Protein AF-A0A3E0CZS7-F1 (afdb_monomer)

Solvent-accessible surface area (backbone atoms only — not comparable to full-atom values): 9426 Å² total; per-residue (Å²): 129,86,82,85,69,75,48,69,69,49,51,52,50,30,54,46,49,74,70,71,50,52,70,70,55,52,51,51,50,52,53,52,48,43,69,56,33,52,53,62,59,53,54,42,51,52,42,38,78,72,70,44,54,67,68,58,41,51,53,53,49,50,53,52,48,34,58,45,43,35,40,40,70,72,65,63,44,82,58,61,62,59,46,71,68,54,35,50,51,42,27,51,64,47,49,58,49,52,53,55,52,72,72,56,84,74,100,60,88,76,66,68,83,76,55,76,76,48,92,39,68,60,59,46,52,52,51,52,52,54,50,33,72,72,45,55,50,77,92,61,52,55,66,67,56,54,37,53,54,50,13,49,53,42,35,58,74,52,33,43,75,68,134

Secondary structure (DSSP, 8-state):
----PPPHHHHHHHHHHHHHS-HHHHHHHHHHHHHH-HHHHHHHHHHHHTT--HHHHHHHHHHHHHHHHIIIIIS--------HHHHHHHHHHHHHHHHHHHHS--SS---GGG-TTSS-HHHHHHHHHHHHHHHSSGGGS-HHHHHHHHHHHHHHHTTS---

Organism: NCBI:txid238540

Mean predicted aligned error: 7.09 Å

Radius of gyration: 15.55 Å; Cα contacts (8 Å, |Δi|>4): 132; chains: 1; bounding box: 43×33×37 Å

Sequence (163 aa):
MNNYKITKDQLETGQQFFRESSINVLTTVSTRINKEQPNFTAVLLALEMHGLDRNSVENLLESIFIIYYIQTDLNKKSIPTISTGQVVKNINGFGQFIEYYNQEKSDDSSDLSQIKFLRDQIVLNFAVETLHKLFGYVKNIPKEVTFGYLGLLKGIEMGADKS

Structure (mmCIF, N/CA/C/O backbone):
data_AF-A0A3E0CZS7-F1
#
_entry.id   AF-A0A3E0CZS7-F1
#
loop_
_atom_site.group_PDB
_atom_site.id
_atom_site.type_symbol
_atom_site.label_atom_id
_atom_site.label_alt_id
_atom_site.label_comp_id
_atom_site.label_asym_id
_atom_site.label_entity_id
_atom_site.label_seq_id
_atom_site.pdbx_PDB_ins_code
_atom_site.Cartn_x
_atom_site.Cartn_y
_atom_site.Cartn_z
_atom_site.occupancy
_atom_site.B_iso_or_equiv
_atom_site.auth_seq_id
_atom_site.auth_comp_id
_atom_site.auth_asym_id
_atom_site.auth_atom_id
_atom_site.pdbx_PDB_model_num
ATOM 1 N N . MET A 1 1 ? 3.313 -13.603 20.296 1.00 39.31 1 MET A N 1
ATOM 2 C CA . MET A 1 1 ? 3.165 -12.589 19.228 1.00 39.31 1 MET A CA 1
ATOM 3 C C . MET A 1 1 ? 1.774 -12.769 18.650 1.00 39.31 1 MET A C 1
ATOM 5 O O . MET A 1 1 ? 1.533 -13.811 18.058 1.00 39.31 1 MET A O 1
ATOM 9 N N . ASN A 1 2 ? 0.845 -11.844 18.910 1.00 45.12 2 ASN A N 1
ATOM 10 C CA . ASN A 1 2 ? -0.494 -11.926 18.319 1.00 45.12 2 ASN A CA 1
ATOM 11 C C . ASN A 1 2 ? -0.360 -11.825 16.795 1.00 45.12 2 ASN A C 1
ATOM 13 O O . ASN A 1 2 ? 0.362 -10.971 16.284 1.00 45.12 2 ASN A O 1
ATOM 17 N N . ASN A 1 3 ? -0.963 -12.775 16.089 1.00 54.47 3 ASN A N 1
ATOM 18 C CA . ASN A 1 3 ? -0.770 -12.979 14.660 1.00 54.47 3 ASN A CA 1
ATOM 19 C C . ASN A 1 3 ? -1.644 -11.964 13.898 1.00 54.47 3 ASN A C 1
ATOM 21 O O . ASN A 1 3 ? -2.805 -12.234 13.625 1.00 54.47 3 ASN A O 1
ATOM 25 N N . TYR A 1 4 ? -1.101 -10.780 13.596 1.00 67.81 4 TYR A N 1
ATOM 26 C CA . TYR A 1 4 ? -1.776 -9.689 12.863 1.00 67.81 4 TYR A CA 1
ATOM 27 C C . TYR A 1 4 ? -1.850 -9.933 11.343 1.00 67.81 4 TYR A C 1
ATOM 29 O O . TYR A 1 4 ? -1.581 -9.030 10.545 1.00 67.81 4 TYR A O 1
ATOM 37 N N . LYS A 1 5 ? -2.131 -11.175 10.941 1.00 83.19 5 LYS A N 1
ATOM 38 C CA . LYS A 1 5 ? -2.274 -11.542 9.530 1.00 83.19 5 LYS A CA 1
ATOM 39 C C . LYS A 1 5 ? -3.562 -10.947 8.966 1.00 83.19 5 LYS A C 1
ATOM 41 O O . LYS A 1 5 ? -4.593 -10.971 9.634 1.00 83.19 5 LYS A O 1
ATOM 46 N N . ILE A 1 6 ? -3.478 -10.425 7.753 1.00 89.06 6 ILE A N 1
ATOM 47 C CA . ILE A 1 6 ? -4.607 -10.021 6.929 1.00 89.06 6 ILE A CA 1
ATOM 48 C C . ILE A 1 6 ? -5.263 -11.286 6.385 1.00 89.06 6 ILE A C 1
ATOM 50 O O . ILE A 1 6 ? -4.602 -12.153 5.821 1.00 89.06 6 ILE A O 1
ATOM 54 N N . THR A 1 7 ? -6.573 -11.407 6.567 1.00 91.25 7 THR A N 1
ATOM 55 C CA . THR A 1 7 ? -7.353 -12.484 5.949 1.00 91.25 7 THR A CA 1
ATOM 56 C C . THR A 1 7 ? -7.847 -12.077 4.563 1.00 91.25 7 THR A C 1
ATOM 58 O O . THR A 1 7 ? -7.871 -10.896 4.211 1.00 91.25 7 THR A O 1
ATOM 61 N N . LYS A 1 8 ? -8.279 -13.060 3.765 1.00 91.75 8 LYS A N 1
ATOM 62 C CA . LYS A 1 8 ? -8.867 -12.800 2.446 1.00 91.75 8 LYS A CA 1
ATOM 63 C C . LYS A 1 8 ? -10.128 -11.937 2.563 1.00 91.75 8 LYS A C 1
ATOM 65 O O . LYS A 1 8 ? -10.233 -10.939 1.865 1.00 91.75 8 LYS A O 1
ATOM 70 N N . ASP A 1 9 ? -11.003 -12.249 3.515 1.00 94.56 9 ASP A N 1
ATOM 71 C CA . ASP A 1 9 ? -12.231 -11.486 3.771 1.00 94.56 9 ASP A CA 1
ATOM 72 C C . ASP A 1 9 ? -11.935 -10.026 4.143 1.00 94.56 9 ASP A C 1
ATOM 74 O O . ASP A 1 9 ? -12.646 -9.111 3.732 1.00 94.56 9 ASP A O 1
ATOM 78 N N . GLN A 1 10 ? -10.860 -9.777 4.898 1.00 94.81 10 GLN A N 1
ATOM 79 C CA . GLN A 1 10 ? -10.426 -8.418 5.225 1.00 94.81 10 GLN A CA 1
ATOM 80 C C . GLN A 1 10 ? -9.890 -7.678 4.001 1.00 94.81 10 GLN A C 1
ATOM 82 O O . GLN A 1 10 ? -10.163 -6.487 3.850 1.00 94.81 10 GLN A O 1
ATOM 87 N N . LEU A 1 11 ? -9.153 -8.369 3.127 1.00 95.31 11 LEU A N 1
ATOM 88 C CA . LEU A 1 11 ? -8.696 -7.804 1.861 1.00 95.31 11 LEU A CA 1
ATOM 89 C C . LEU A 1 11 ? -9.879 -7.436 0.960 1.00 95.31 11 LEU A C 1
ATOM 91 O O . LEU A 1 11 ? -9.935 -6.311 0.468 1.00 95.31 11 LEU A O 1
ATOM 95 N N . GLU A 1 12 ? -10.847 -8.340 0.811 1.00 96.00 12 GLU A N 1
ATOM 96 C CA . GLU A 1 12 ? -12.079 -8.102 0.052 1.00 96.00 12 GLU A CA 1
ATOM 97 C C . GLU A 1 12 ? -12.877 -6.934 0.646 1.00 96.00 12 GLU A C 1
ATOM 99 O O . GLU A 1 12 ? -13.279 -6.028 -0.083 1.00 96.00 12 GLU A O 1
ATOM 104 N N . THR A 1 13 ? -13.014 -6.883 1.974 1.00 97.00 13 THR A N 1
ATOM 105 C CA . THR A 1 13 ? -13.673 -5.775 2.685 1.00 97.00 13 THR A CA 1
ATOM 106 C C . THR A 1 13 ? -12.966 -4.442 2.430 1.00 97.00 13 THR A C 1
ATOM 108 O O . THR A 1 13 ? -13.618 -3.437 2.150 1.00 97.00 13 THR A O 1
ATOM 111 N N . GLY A 1 14 ? -11.631 -4.414 2.497 1.00 96.00 14 GLY A N 1
ATOM 112 C CA . GLY A 1 14 ? -10.840 -3.218 2.207 1.00 96.00 14 GLY A CA 1
ATOM 113 C C . GLY A 1 14 ? -11.014 -2.756 0.759 1.00 96.00 14 GLY A C 1
ATOM 114 O O . GLY A 1 14 ? -11.308 -1.590 0.513 1.00 96.00 14 GLY A O 1
ATOM 115 N N . GLN A 1 15 ? -10.918 -3.672 -0.204 1.00 95.94 15 GLN A N 1
ATOM 116 C CA . GLN A 1 15 ? -11.150 -3.372 -1.620 1.00 95.94 15 GLN A CA 1
ATOM 117 C C . GLN A 1 15 ? -12.576 -2.873 -1.888 1.00 95.94 15 GLN A C 1
ATOM 119 O O . GLN A 1 15 ? -12.775 -1.976 -2.708 1.00 95.94 15 GLN A O 1
ATOM 124 N N . GLN A 1 16 ? -13.579 -3.449 -1.225 1.00 96.94 16 GLN A N 1
ATOM 125 C CA . GLN A 1 16 ? -14.968 -3.020 -1.352 1.00 96.94 16 GLN A CA 1
ATOM 126 C C . GLN A 1 16 ? -15.160 -1.611 -0.784 1.00 96.94 16 GLN A C 1
ATOM 128 O O . GLN A 1 16 ? -15.770 -0.768 -1.440 1.00 96.94 16 GLN A O 1
ATOM 133 N N . PHE A 1 17 ? -14.567 -1.319 0.378 1.00 96.62 17 PHE A N 1
ATOM 134 C CA . PHE A 1 17 ? -14.604 0.011 0.979 1.00 96.62 17 PHE A CA 1
ATOM 135 C C . PHE A 1 17 ? -14.097 1.089 0.012 1.00 96.62 17 PHE A C 1
ATOM 137 O O . PHE A 1 17 ? -14.789 2.087 -0.187 1.00 96.62 17 PHE A O 1
ATOM 144 N N . PHE A 1 18 ? -12.934 0.892 -0.620 1.00 94.62 18 PHE A N 1
ATOM 145 C CA . PHE A 1 18 ? -12.366 1.889 -1.539 1.00 94.62 18 PHE A CA 1
ATOM 146 C C . PHE A 1 18 ? -13.140 2.023 -2.861 1.00 94.62 18 PHE A C 1
ATOM 148 O O . PHE A 1 18 ? -13.130 3.090 -3.469 1.00 94.62 18 PHE A O 1
ATOM 155 N N . ARG A 1 19 ? -13.871 0.981 -3.269 1.00 94.69 19 ARG A N 1
ATOM 156 C CA . ARG A 1 19 ? -14.675 0.961 -4.500 1.00 94.69 19 ARG A CA 1
ATOM 157 C C . ARG A 1 19 ? -16.061 1.578 -4.342 1.00 94.69 19 ARG A C 1
ATOM 159 O O . ARG A 1 19 ? -16.558 2.213 -5.266 1.00 94.69 19 ARG A O 1
ATOM 166 N N . GLU A 1 20 ? -16.708 1.336 -3.207 1.00 96.25 20 GLU A N 1
ATOM 167 C CA . GLU A 1 20 ? -18.128 1.651 -3.002 1.00 96.25 20 GLU A CA 1
ATOM 168 C C . GLU A 1 20 ? -18.351 2.900 -2.144 1.00 96.25 20 GLU A C 1
ATOM 170 O O . GLU A 1 20 ? -19.451 3.457 -2.124 1.00 96.25 20 GLU A O 1
ATOM 175 N N . SER A 1 21 ? -17.322 3.369 -1.434 1.00 96.00 21 SER A N 1
ATOM 176 C CA . SER A 1 21 ? -17.434 4.576 -0.620 1.00 96.00 21 SER A CA 1
ATOM 177 C C . SER A 1 21 ? -17.613 5.828 -1.471 1.00 96.00 21 SER A C 1
ATOM 179 O O . SER A 1 21 ? -17.049 5.982 -2.551 1.00 96.00 21 SER A O 1
ATOM 181 N N . SER A 1 22 ? -18.360 6.790 -0.928 1.00 96.31 22 SER A N 1
ATOM 182 C CA . SER A 1 22 ? -18.499 8.098 -1.567 1.00 96.31 22 SER A CA 1
ATOM 183 C C . SER A 1 22 ? -17.165 8.846 -1.621 1.00 96.31 22 SER A C 1
ATOM 185 O O . SER A 1 22 ? -16.312 8.699 -0.742 1.00 96.31 22 SER A O 1
ATOM 187 N N . ILE A 1 23 ? -17.034 9.745 -2.599 1.00 92.81 23 ILE A N 1
ATOM 188 C CA . ILE A 1 23 ? -15.855 10.611 -2.763 1.00 92.81 23 ILE A CA 1
ATOM 189 C C . ILE A 1 23 ? -15.526 11.363 -1.465 1.00 92.81 23 ILE A C 1
ATOM 191 O O . ILE A 1 23 ? -14.358 11.479 -1.107 1.00 92.81 23 ILE A O 1
ATOM 195 N N . ASN A 1 24 ? -16.531 11.818 -0.71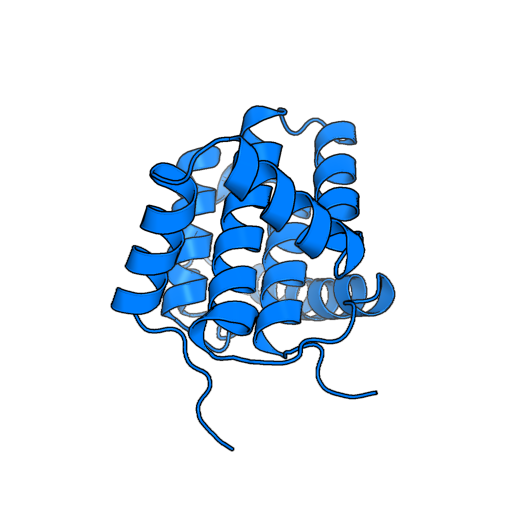0 1.00 95.75 24 ASN A N 1
ATOM 196 C CA . ASN A 1 24 ? -16.313 12.538 0.551 1.00 95.75 24 ASN A CA 1
ATOM 197 C C . ASN A 1 24 ? -15.653 11.652 1.619 1.00 95.75 24 ASN A C 1
ATOM 199 O O . ASN A 1 24 ? -14.748 12.095 2.331 1.00 95.75 24 ASN A O 1
ATOM 203 N N . VAL A 1 25 ? -16.077 10.388 1.712 1.00 94.38 25 VAL A N 1
ATOM 204 C CA . VAL A 1 25 ? -15.485 9.400 2.625 1.00 94.38 25 VAL A CA 1
ATOM 205 C C . VAL A 1 25 ? -14.056 9.077 2.195 1.00 94.38 25 VAL A C 1
ATOM 207 O O . VAL A 1 25 ? -13.144 9.171 3.016 1.00 94.38 25 VAL A O 1
ATOM 210 N N . LEU A 1 26 ? -13.841 8.789 0.909 1.00 92.75 26 LEU A N 1
ATOM 211 C CA . LEU A 1 26 ? -12.512 8.495 0.364 1.00 92.75 26 LEU A CA 1
ATOM 212 C C . LEU A 1 26 ? -11.545 9.668 0.550 1.00 92.75 26 LEU A C 1
ATOM 214 O O . LEU A 1 26 ? -10.403 9.463 0.955 1.00 92.75 26 LEU A O 1
ATOM 218 N N . THR A 1 27 ? -12.013 10.900 0.340 1.00 92.12 27 THR A N 1
ATOM 219 C CA . THR A 1 27 ? -11.232 12.125 0.576 1.00 92.12 27 THR A CA 1
ATOM 220 C C . THR A 1 27 ? -10.826 12.241 2.039 1.00 92.12 27 THR A C 1
ATOM 222 O O . THR A 1 27 ? -9.662 12.507 2.343 1.00 92.12 27 THR A O 1
ATOM 225 N N . THR A 1 28 ? -11.764 12.000 2.957 1.00 94.94 28 THR A N 1
ATOM 226 C CA . THR A 1 28 ? -11.512 12.079 4.401 1.00 94.94 28 THR A CA 1
ATOM 227 C C . THR A 1 28 ? -10.479 11.039 4.832 1.00 94.94 28 THR A C 1
ATOM 229 O O . THR A 1 28 ? -9.502 11.375 5.506 1.00 94.94 28 THR A O 1
ATOM 232 N N . VAL A 1 29 ? -10.650 9.787 4.399 1.00 93.56 29 VAL A N 1
ATOM 233 C CA . VAL A 1 29 ? -9.729 8.692 4.728 1.00 93.56 29 VAL A CA 1
ATOM 234 C C . VAL A 1 29 ? -8.352 8.932 4.120 1.00 93.56 29 VAL A C 1
ATOM 236 O O . VAL A 1 29 ? -7.362 8.864 4.843 1.00 93.56 29 VAL A O 1
ATOM 239 N N . SER A 1 30 ? -8.278 9.291 2.840 1.00 90.25 30 SER A N 1
ATOM 240 C CA . SER A 1 30 ? -7.011 9.573 2.154 1.00 90.25 30 SER A CA 1
ATOM 241 C C . SER A 1 30 ? -6.262 10.737 2.800 1.00 90.25 30 SER A C 1
ATOM 243 O O . SER A 1 30 ? -5.054 10.661 2.998 1.00 90.25 30 SER A O 1
ATOM 245 N N . THR A 1 31 ? -6.974 11.794 3.205 1.00 93.19 31 THR A N 1
ATOM 246 C CA . THR A 1 31 ? -6.378 12.939 3.914 1.00 93.19 31 THR A CA 1
ATOM 247 C C . THR A 1 31 ? -5.802 12.520 5.264 1.00 93.19 31 THR A C 1
ATOM 249 O O . THR A 1 31 ? -4.682 12.907 5.603 1.00 93.19 31 THR A O 1
ATOM 252 N N . ARG A 1 32 ? -6.534 11.699 6.029 1.00 95.75 32 ARG A N 1
ATOM 253 C CA . ARG A 1 32 ? -6.042 11.144 7.297 1.00 95.75 32 ARG A CA 1
ATOM 254 C C . ARG A 1 32 ? -4.796 10.284 7.070 1.00 95.75 32 ARG A C 1
ATOM 256 O O . ARG A 1 32 ? -3.780 10.534 7.710 1.00 95.75 32 ARG A O 1
ATOM 263 N N . ILE A 1 33 ? -4.855 9.325 6.144 1.00 94.56 33 ILE A N 1
ATOM 264 C CA . ILE A 1 33 ? -3.734 8.420 5.846 1.00 94.56 33 ILE A CA 1
ATOM 265 C C . ILE A 1 33 ? -2.507 9.220 5.405 1.00 94.56 33 ILE A C 1
ATOM 267 O O . ILE A 1 33 ? -1.425 9.003 5.935 1.00 94.56 33 ILE A O 1
ATOM 271 N N . ASN A 1 34 ? -2.661 10.200 4.512 1.00 90.88 34 ASN A N 1
ATOM 272 C CA . ASN A 1 34 ? -1.547 11.040 4.063 1.00 90.88 34 ASN A CA 1
ATOM 273 C C . ASN A 1 34 ? -0.942 11.895 5.178 1.00 90.88 34 ASN A C 1
ATOM 275 O O . ASN A 1 34 ? 0.258 12.161 5.162 1.00 90.88 34 ASN A O 1
ATOM 279 N N . LYS A 1 35 ? -1.748 12.314 6.158 1.00 93.75 35 LYS A N 1
ATOM 280 C CA . LYS A 1 35 ? -1.245 13.014 7.342 1.00 93.75 35 LYS A CA 1
ATOM 281 C C . LYS A 1 35 ? -0.434 12.085 8.250 1.00 93.75 35 LYS A C 1
ATOM 283 O O . LYS A 1 35 ? 0.574 12.512 8.803 1.00 93.75 35 LYS A O 1
ATOM 288 N N . GLU A 1 36 ? -0.869 10.840 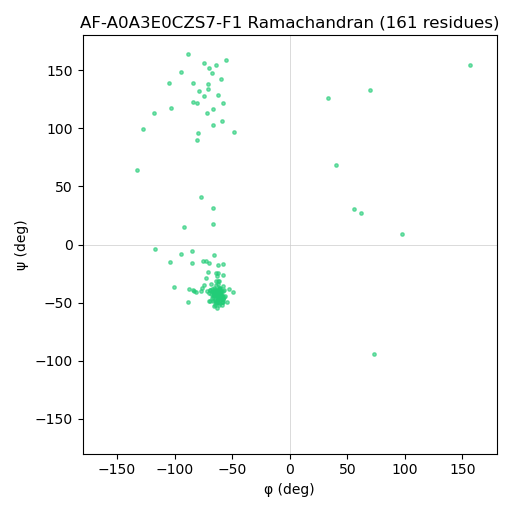8.417 1.00 93.31 36 GLU A N 1
ATOM 289 C CA . GLU A 1 36 ? -0.193 9.840 9.257 1.00 93.31 36 GLU A CA 1
ATOM 290 C C . GLU A 1 36 ? 1.060 9.254 8.584 1.00 93.31 36 GLU A C 1
ATOM 292 O O . GLU A 1 36 ? 2.068 8.998 9.245 1.00 93.31 36 GLU A O 1
ATOM 297 N N . GLN A 1 37 ? 0.996 9.059 7.267 1.00 94.56 37 GLN A N 1
ATOM 298 C CA . GLN A 1 37 ? 1.983 8.361 6.444 1.00 94.56 37 GLN A CA 1
ATOM 299 C C . GLN A 1 37 ? 2.330 9.182 5.186 1.00 94.56 37 GLN A C 1
ATOM 301 O O . GLN A 1 37 ? 2.091 8.738 4.059 1.00 94.56 37 GLN A O 1
ATOM 306 N N . PRO A 1 38 ? 2.936 10.376 5.335 1.00 92.38 38 PRO A N 1
ATOM 307 C CA . PRO A 1 38 ? 3.261 11.249 4.201 1.00 92.38 38 PRO A CA 1
ATOM 308 C C . PRO A 1 38 ? 4.175 10.580 3.163 1.00 92.38 38 PRO A C 1
ATOM 310 O O . PRO A 1 38 ? 4.117 10.899 1.975 1.00 92.38 38 PRO A O 1
ATOM 313 N N . ASN A 1 39 ? 4.984 9.604 3.590 1.00 90.50 39 ASN A N 1
ATOM 314 C CA . ASN A 1 39 ? 5.880 8.866 2.706 1.00 90.50 39 ASN A CA 1
ATOM 315 C C . ASN A 1 39 ? 5.164 7.925 1.725 1.00 90.50 39 ASN A C 1
ATOM 317 O O . ASN A 1 39 ? 5.791 7.536 0.746 1.00 90.50 39 ASN A O 1
ATOM 321 N N . PHE A 1 40 ? 3.881 7.591 1.918 1.00 93.06 40 PHE A N 1
ATOM 322 C CA . PHE A 1 40 ? 3.127 6.828 0.912 1.00 93.06 40 PHE A CA 1
ATOM 323 C C . PHE A 1 40 ? 3.011 7.617 -0.386 1.00 93.06 40 PHE A C 1
ATOM 325 O O . PHE A 1 40 ? 3.453 7.164 -1.439 1.00 93.06 40 PHE A O 1
ATOM 332 N N . THR A 1 41 ? 2.495 8.840 -0.286 1.00 89.81 41 THR A N 1
ATOM 333 C CA . THR A 1 41 ? 2.342 9.720 -1.443 1.00 89.81 41 THR A CA 1
ATOM 334 C C . THR A 1 41 ? 3.699 10.218 -1.941 1.00 89.81 41 THR A C 1
ATOM 336 O O . THR A 1 41 ? 3.937 10.204 -3.143 1.00 89.81 41 THR A O 1
ATOM 339 N N . ALA A 1 42 ? 4.629 10.595 -1.053 1.00 89.19 42 ALA A N 1
ATOM 340 C CA . ALA A 1 42 ? 5.926 11.134 -1.477 1.00 89.19 42 ALA A CA 1
ATOM 341 C C . ALA A 1 42 ? 6.755 10.139 -2.310 1.00 89.19 42 ALA A C 1
ATOM 343 O O . ALA A 1 42 ? 7.323 10.521 -3.332 1.00 89.19 42 ALA A O 1
ATOM 344 N N . VAL A 1 43 ? 6.807 8.865 -1.904 1.00 87.50 43 VAL A N 1
ATOM 345 C CA . VAL A 1 43 ? 7.545 7.827 -2.642 1.00 87.50 43 VAL A CA 1
ATOM 346 C C . VAL A 1 43 ? 6.906 7.567 -4.005 1.00 87.50 43 VAL A C 1
ATOM 348 O O . VAL A 1 43 ? 7.626 7.445 -4.991 1.00 87.50 43 VAL A O 1
ATOM 351 N N . LEU A 1 44 ? 5.574 7.515 -4.092 1.00 88.56 44 LEU A N 1
ATOM 352 C CA . LEU A 1 44 ? 4.907 7.246 -5.367 1.00 88.56 44 LEU A CA 1
ATOM 353 C C . LEU A 1 44 ? 4.938 8.438 -6.332 1.00 88.56 44 LEU A C 1
ATOM 355 O O . LEU A 1 44 ? 5.124 8.232 -7.528 1.00 88.56 44 LEU A O 1
ATOM 359 N N . LEU A 1 45 ? 4.858 9.674 -5.834 1.00 86.75 45 LEU A N 1
ATOM 360 C CA . LEU A 1 45 ? 5.065 10.867 -6.664 1.00 86.75 45 LEU A CA 1
ATOM 361 C C . LEU A 1 45 ? 6.495 10.943 -7.209 1.00 86.75 45 LEU A C 1
ATOM 363 O O . LEU A 1 45 ? 6.699 11.367 -8.343 1.00 86.75 45 LEU A O 1
ATOM 367 N N . ALA A 1 46 ? 7.493 10.493 -6.442 1.00 87.25 46 ALA A N 1
ATOM 368 C CA . ALA A 1 46 ? 8.853 10.391 -6.961 1.00 87.25 46 ALA A CA 1
ATOM 369 C C . ALA A 1 46 ? 8.926 9.418 -8.153 1.00 87.25 46 ALA A C 1
ATOM 371 O O . ALA A 1 46 ? 9.610 9.707 -9.130 1.00 87.25 46 ALA A O 1
ATOM 372 N N . LEU A 1 47 ? 8.178 8.308 -8.128 1.00 86.50 47 LEU A N 1
ATOM 373 C CA . LEU A 1 47 ? 8.093 7.392 -9.273 1.00 86.50 47 LEU A CA 1
ATOM 374 C C . LEU A 1 47 ? 7.413 8.043 -10.486 1.00 86.50 47 LEU A C 1
ATOM 376 O O . LEU A 1 47 ? 7.867 7.824 -11.608 1.00 86.50 47 LEU A O 1
ATOM 380 N N . GLU A 1 48 ? 6.390 8.879 -10.275 1.00 88.38 48 GLU A N 1
ATOM 381 C CA . GLU A 1 48 ? 5.770 9.681 -11.345 1.00 88.38 48 GLU A CA 1
ATOM 382 C C . GLU A 1 48 ? 6.803 10.585 -12.031 1.00 88.38 48 GLU A C 1
ATOM 384 O O . GLU A 1 48 ? 6.938 10.592 -13.254 1.00 88.38 48 GLU A O 1
ATOM 389 N N . MET A 1 49 ? 7.616 11.287 -11.235 1.00 85.75 49 MET A N 1
ATOM 390 C CA . MET A 1 49 ? 8.702 12.136 -11.739 1.00 85.75 49 MET A CA 1
ATOM 391 C C . MET A 1 49 ? 9.770 11.349 -12.512 1.00 85.75 49 MET A C 1
ATOM 393 O O . MET A 1 49 ? 10.458 11.915 -13.361 1.00 85.75 49 MET A O 1
ATOM 397 N N . HIS A 1 50 ? 9.899 10.051 -12.239 1.00 82.38 50 HIS A N 1
ATOM 398 C CA . HIS A 1 50 ? 10.791 9.133 -12.944 1.00 82.38 50 HIS A CA 1
ATOM 399 C C . HIS A 1 50 ? 10.121 8.412 -14.126 1.00 82.38 50 HIS A C 1
ATOM 401 O O . HIS A 1 50 ? 10.690 7.469 -14.674 1.00 82.38 50 HIS A O 1
ATOM 407 N N . GLY A 1 51 ? 8.956 8.893 -14.570 1.00 83.06 51 GLY A N 1
ATOM 408 C CA . GLY A 1 51 ? 8.311 8.461 -15.807 1.00 83.06 51 GLY A CA 1
ATOM 409 C C . GLY A 1 51 ? 7.227 7.405 -15.626 1.00 83.06 51 GLY A C 1
ATOM 410 O O . GLY A 1 51 ? 6.740 6.880 -16.627 1.00 83.06 51 GLY A O 1
ATOM 411 N N . LEU A 1 52 ? 6.831 7.095 -14.387 1.00 89.19 52 LEU A N 1
ATOM 412 C CA . LEU A 1 52 ? 5.634 6.297 -14.158 1.00 89.19 52 LEU A CA 1
ATOM 413 C C . LEU A 1 52 ? 4.390 7.128 -14.485 1.00 89.19 52 LEU A C 1
ATOM 415 O O . LEU A 1 52 ? 4.281 8.280 -14.073 1.00 89.19 52 LEU A O 1
ATOM 419 N N . ASP A 1 53 ? 3.439 6.559 -15.220 1.00 90.88 53 ASP A N 1
ATOM 420 C CA . ASP A 1 53 ? 2.210 7.277 -15.529 1.00 90.88 53 ASP A CA 1
ATOM 421 C C . ASP A 1 53 ? 1.331 7.446 -14.282 1.00 90.88 53 ASP A C 1
ATOM 423 O O . ASP A 1 53 ? 1.317 6.621 -13.362 1.00 90.88 53 ASP A O 1
ATOM 427 N N . ARG A 1 54 ? 0.546 8.521 -14.284 1.00 88.94 54 ARG A N 1
ATOM 428 C CA . ARG A 1 54 ? -0.312 8.887 -13.161 1.00 88.94 54 ARG A CA 1
ATOM 429 C C . ARG A 1 54 ? -1.323 7.802 -12.778 1.00 88.94 54 ARG A C 1
ATOM 431 O O . ARG A 1 54 ? -1.574 7.618 -11.591 1.00 88.94 54 ARG A O 1
ATOM 438 N N . ASN A 1 55 ? -1.878 7.055 -13.735 1.00 90.88 55 ASN A N 1
ATOM 439 C CA . ASN A 1 55 ? -2.843 6.003 -13.404 1.00 90.88 55 ASN A CA 1
ATOM 440 C C . ASN A 1 55 ? -2.152 4.870 -12.642 1.00 90.88 55 ASN A C 1
ATOM 442 O O . ASN A 1 55 ? -2.708 4.337 -11.682 1.00 90.88 55 ASN A O 1
ATOM 446 N N . SER A 1 56 ? -0.934 4.500 -13.034 1.00 89.50 56 SER A N 1
ATOM 447 C CA . SER A 1 56 ? -0.141 3.515 -12.296 1.00 89.50 56 SER A CA 1
ATOM 448 C C . SER A 1 56 ? 0.195 3.994 -10.883 1.00 89.50 56 SER A C 1
ATOM 450 O O . SER A 1 56 ? 0.063 3.223 -9.934 1.00 89.50 56 SER A O 1
ATOM 452 N N . VAL A 1 57 ? 0.555 5.269 -10.720 1.00 90.62 57 VAL A N 1
ATOM 453 C CA . VAL A 1 57 ? 0.790 5.898 -9.406 1.00 90.62 57 VAL A CA 1
ATOM 454 C C . VAL A 1 57 ? -0.458 5.810 -8.524 1.00 90.62 57 VAL A C 1
ATOM 456 O O . VAL A 1 57 ? -0.371 5.351 -7.385 1.00 90.62 57 VAL A O 1
ATOM 459 N N . GLU A 1 58 ? -1.622 6.192 -9.049 1.00 90.94 58 GLU A N 1
ATOM 460 C CA . GLU A 1 58 ? -2.895 6.166 -8.318 1.00 90.94 58 GLU A CA 1
ATOM 461 C C . GLU A 1 58 ? -3.290 4.734 -7.911 1.00 90.94 58 GLU A C 1
ATOM 463 O O . GLU A 1 58 ? -3.644 4.505 -6.754 1.00 90.94 58 GLU A O 1
ATOM 468 N N . ASN A 1 59 ? -3.129 3.747 -8.801 1.00 91.94 59 ASN A N 1
ATOM 469 C CA . ASN A 1 59 ? -3.400 2.336 -8.491 1.00 91.94 59 ASN A CA 1
ATOM 470 C C . ASN A 1 59 ? -2.457 1.771 -7.411 1.00 91.94 59 ASN A C 1
ATOM 472 O O . ASN A 1 59 ? -2.889 1.015 -6.536 1.00 91.94 59 ASN A O 1
ATOM 476 N N . LEU A 1 60 ? -1.166 2.121 -7.451 1.00 93.19 60 LEU A N 1
ATOM 477 C CA . LEU A 1 60 ? -0.212 1.716 -6.412 1.00 93.19 60 LEU A CA 1
ATOM 478 C C . LEU A 1 60 ? -0.564 2.352 -5.062 1.00 93.19 60 LEU A C 1
ATOM 480 O O . LEU A 1 60 ? -0.469 1.686 -4.026 1.00 93.19 60 LEU A O 1
ATOM 484 N N . LEU A 1 61 ? -0.989 3.619 -5.069 1.00 93.25 61 LEU A N 1
ATOM 485 C CA . LEU A 1 61 ? -1.367 4.346 -3.859 1.00 93.25 61 LEU A CA 1
ATOM 486 C C . LEU A 1 61 ? -2.628 3.755 -3.228 1.00 93.25 61 LEU A C 1
ATOM 488 O O . LEU A 1 61 ? -2.644 3.514 -2.021 1.00 93.25 61 LEU A O 1
ATOM 492 N N . GLU A 1 62 ? -3.646 3.459 -4.037 1.00 94.38 62 GLU A N 1
ATOM 493 C CA . GLU A 1 62 ? -4.868 2.788 -3.584 1.00 94.38 62 GLU A CA 1
ATOM 494 C C . GLU A 1 62 ? -4.543 1.440 -2.931 1.00 94.38 62 GLU A C 1
ATOM 496 O O . GLU A 1 62 ? -5.005 1.155 -1.826 1.00 94.38 62 GLU A O 1
ATOM 501 N N . SER A 1 63 ? -3.675 0.642 -3.556 1.00 95.12 63 SER A N 1
ATOM 502 C CA . SER A 1 63 ? -3.249 -0.642 -3.001 1.00 95.12 63 SER A CA 1
ATOM 503 C C . SER A 1 63 ? -2.573 -0.500 -1.627 1.00 95.12 63 SER A C 1
ATOM 505 O O . SER A 1 63 ? -2.894 -1.234 -0.687 1.00 95.12 63 SER A O 1
ATOM 507 N N . ILE A 1 64 ? -1.688 0.490 -1.461 1.00 95.38 64 ILE A N 1
ATOM 508 C CA . ILE A 1 64 ? -1.073 0.802 -0.159 1.00 95.38 64 ILE A CA 1
ATOM 509 C C . ILE A 1 64 ? -2.137 1.224 0.859 1.00 95.38 64 ILE A C 1
ATOM 511 O O . ILE A 1 64 ? -2.099 0.776 2.009 1.00 95.38 64 ILE A O 1
ATOM 515 N N . PHE A 1 65 ? -3.090 2.064 0.455 1.00 95.62 65 PHE A N 1
ATOM 516 C CA . PHE A 1 65 ? -4.152 2.553 1.333 1.00 95.62 65 PHE A CA 1
ATOM 517 C C . PHE A 1 65 ? -5.076 1.431 1.796 1.00 95.62 65 PHE A C 1
ATOM 519 O O . PHE A 1 65 ? -5.441 1.419 2.970 1.00 95.62 65 PHE A O 1
ATOM 526 N N . ILE A 1 66 ? -5.393 0.466 0.931 1.00 96.44 66 ILE A N 1
ATOM 527 C CA . ILE A 1 66 ? -6.165 -0.730 1.289 1.00 96.44 66 ILE A CA 1
ATOM 528 C C . ILE A 1 66 ? -5.450 -1.504 2.399 1.00 96.44 66 ILE A C 1
ATOM 530 O O . ILE A 1 66 ? -6.043 -1.774 3.444 1.00 96.44 66 ILE A O 1
ATOM 534 N N . ILE A 1 67 ? -4.165 -1.823 2.216 1.00 95.25 67 ILE A N 1
ATOM 535 C CA . ILE A 1 67 ? -3.404 -2.593 3.211 1.00 95.25 67 ILE A CA 1
ATOM 536 C C . ILE A 1 67 ? -3.244 -1.814 4.521 1.00 95.25 67 ILE A C 1
ATOM 538 O O . ILE A 1 67 ? -3.384 -2.394 5.602 1.00 95.25 67 ILE A O 1
ATOM 542 N N . TYR A 1 68 ? -3.005 -0.504 4.447 1.00 95.19 68 TYR A N 1
ATOM 543 C CA . TYR A 1 68 ? -2.931 0.347 5.632 1.00 95.19 68 TYR A CA 1
ATOM 544 C C . TYR A 1 68 ? -4.268 0.393 6.378 1.00 95.19 68 TYR A C 1
ATOM 546 O O . TYR A 1 68 ? -4.290 0.102 7.570 1.00 95.19 68 TYR A O 1
ATOM 554 N N . TYR A 1 69 ? -5.377 0.647 5.676 1.00 95.06 69 TYR A N 1
ATOM 555 C CA . TYR A 1 69 ? -6.733 0.659 6.233 1.00 95.06 69 TYR A CA 1
ATOM 556 C C . TYR A 1 69 ? -7.083 -0.660 6.925 1.00 95.06 69 TYR A C 1
ATOM 558 O O . TYR A 1 69 ? -7.599 -0.661 8.041 1.00 95.06 69 TYR A O 1
ATOM 566 N N . ILE A 1 70 ? -6.764 -1.803 6.315 1.00 94.19 70 ILE A N 1
ATOM 567 C CA . ILE A 1 70 ? -7.005 -3.103 6.951 1.00 94.19 70 ILE A CA 1
ATOM 568 C C . ILE A 1 70 ? -6.241 -3.192 8.272 1.00 94.19 70 ILE A C 1
ATOM 570 O O . ILE A 1 70 ? -6.801 -3.604 9.288 1.00 94.19 70 ILE A O 1
ATOM 574 N N . GLN A 1 71 ? -4.976 -2.777 8.295 1.00 91.38 71 GLN A N 1
ATOM 575 C CA . GLN A 1 71 ? -4.183 -2.831 9.517 1.00 91.38 71 GLN A CA 1
ATOM 576 C C . GLN A 1 71 ? -4.690 -1.850 10.585 1.00 91.38 71 GLN A C 1
ATOM 578 O O . GLN A 1 71 ? -4.848 -2.242 11.742 1.00 91.38 71 GLN A O 1
ATOM 583 N N . THR A 1 72 ? -4.977 -0.600 10.234 1.00 92.06 72 THR A N 1
ATOM 584 C CA . THR A 1 72 ? -5.334 0.442 11.207 1.00 92.06 72 THR A CA 1
ATOM 585 C C . THR A 1 72 ? -6.799 0.416 11.614 1.00 92.06 72 THR A C 1
ATOM 587 O O . THR A 1 72 ? -7.120 0.578 12.791 1.00 92.06 72 THR A O 1
ATOM 590 N N . ASP A 1 73 ? -7.707 0.183 10.673 1.00 92.25 73 ASP A N 1
ATOM 591 C CA . ASP A 1 73 ? -9.144 0.326 10.886 1.00 92.25 73 ASP A CA 1
ATOM 592 C C . ASP A 1 73 ? -9.837 -1.014 11.119 1.00 92.25 73 ASP A C 1
ATOM 594 O O . ASP A 1 73 ? -10.734 -1.065 11.962 1.00 92.25 73 ASP A O 1
ATOM 598 N N . LEU A 1 74 ? -9.423 -2.100 10.457 1.00 92.06 74 LEU A N 1
ATOM 599 C CA . LEU A 1 74 ? -10.011 -3.427 10.698 1.00 92.06 74 LEU A CA 1
ATOM 600 C C . LEU A 1 74 ? -9.291 -4.161 11.836 1.00 92.06 74 LEU A C 1
ATOM 602 O O . LEU A 1 74 ? -9.932 -4.602 12.787 1.00 92.06 74 LEU A O 1
ATOM 606 N N . ASN A 1 75 ? -7.958 -4.216 11.792 1.00 90.25 75 ASN A N 1
ATOM 607 C CA . ASN A 1 75 ? -7.133 -4.877 12.809 1.00 90.25 75 ASN A CA 1
ATOM 608 C C . ASN A 1 75 ? -6.824 -3.989 14.024 1.00 90.25 75 ASN A C 1
ATOM 610 O O . ASN A 1 75 ? -6.236 -4.474 14.992 1.00 90.25 75 ASN A O 1
ATOM 614 N N . LYS A 1 76 ? -7.210 -2.703 13.995 1.00 89.88 76 LYS A N 1
ATOM 615 C CA . LYS A 1 76 ? -6.993 -1.729 15.085 1.00 89.88 76 LYS A CA 1
ATOM 616 C C . LYS A 1 76 ? -5.523 -1.589 15.498 1.00 89.88 76 LYS A C 1
ATOM 618 O O . LYS A 1 76 ? -5.212 -1.313 16.658 1.00 89.88 76 LYS A O 1
ATOM 623 N N . LYS A 1 77 ? -4.603 -1.785 14.552 1.00 85.38 77 LYS A N 1
ATOM 624 C CA . LYS A 1 77 ? -3.163 -1.658 14.769 1.00 85.38 77 LYS A CA 1
ATOM 625 C C . LYS A 1 77 ? -2.769 -0.185 14.758 1.00 85.38 77 LYS A C 1
ATOM 627 O O . LYS A 1 77 ? -3.108 0.549 13.839 1.00 85.38 77 LYS A O 1
ATOM 632 N N . SER A 1 78 ? -1.986 0.227 15.748 1.00 87.44 78 SE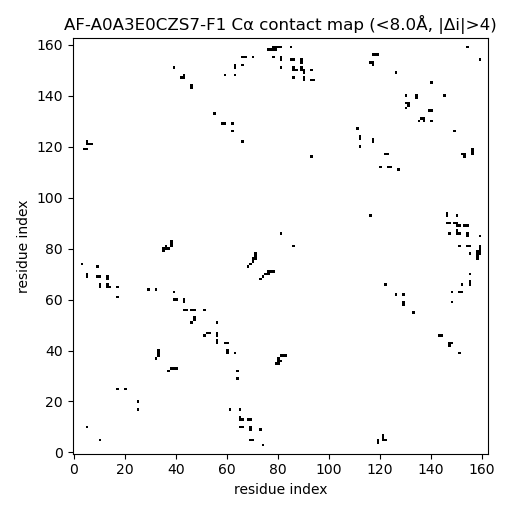R A N 1
ATOM 633 C CA . SER A 1 78 ? -1.266 1.497 15.675 1.00 87.44 78 SER A CA 1
ATOM 634 C C . SER A 1 78 ? 0.033 1.285 14.903 1.00 87.44 78 SER A C 1
ATOM 636 O O . SER A 1 78 ? 0.829 0.415 15.264 1.00 87.44 78 SER A O 1
ATOM 638 N N . ILE A 1 79 ? 0.224 2.044 13.827 1.00 87.94 79 ILE A N 1
ATOM 639 C CA . ILE A 1 79 ? 1.435 2.023 13.004 1.00 87.94 79 ILE A CA 1
ATOM 640 C C . ILE A 1 79 ? 2.059 3.420 13.093 1.00 87.94 79 ILE A C 1
ATOM 642 O O . ILE A 1 79 ? 1.453 4.374 12.603 1.00 87.94 79 ILE A O 1
ATOM 646 N N . PRO A 1 80 ? 3.243 3.575 13.714 1.00 88.06 80 PRO A N 1
ATOM 647 C CA . PRO A 1 80 ? 3.986 4.828 13.682 1.00 88.06 80 PRO A CA 1
ATOM 648 C C . PRO A 1 80 ? 4.252 5.300 12.250 1.00 88.06 80 PRO A C 1
ATOM 650 O O . PRO A 1 80 ? 4.248 4.511 11.304 1.00 88.06 80 PRO A O 1
ATOM 653 N N . THR A 1 81 ? 4.521 6.593 12.082 1.00 90.81 81 THR A N 1
ATOM 654 C CA . THR A 1 81 ? 4.900 7.137 10.776 1.00 90.81 81 THR A CA 1
ATOM 655 C C . THR A 1 81 ? 6.150 6.436 10.250 1.00 90.81 81 THR A C 1
ATOM 657 O O . THR A 1 81 ? 7.211 6.467 10.877 1.00 90.81 81 THR A O 1
ATOM 660 N N . ILE A 1 82 ? 6.036 5.821 9.074 1.00 87.44 82 ILE A N 1
ATOM 661 C CA . ILE A 1 82 ? 7.148 5.150 8.405 1.00 87.44 82 ILE A CA 1
ATOM 662 C C . ILE A 1 82 ? 8.100 6.230 7.891 1.00 87.44 82 ILE A C 1
ATOM 664 O O . ILE A 1 82 ? 7.753 7.007 7.001 1.00 87.44 82 ILE A O 1
ATOM 668 N N . SER A 1 83 ? 9.305 6.301 8.456 1.00 85.50 83 SER A N 1
ATOM 669 C CA . SER A 1 83 ? 10.319 7.282 8.051 1.00 85.50 83 SER A CA 1
ATOM 670 C C . SER A 1 83 ? 10.957 6.928 6.704 1.00 85.50 83 SER A C 1
ATOM 672 O O . SER A 1 83 ? 11.038 5.759 6.330 1.00 85.50 83 SER A O 1
ATOM 674 N N . THR A 1 84 ? 11.505 7.920 5.997 1.00 83.88 84 THR A N 1
ATOM 675 C CA . THR A 1 84 ? 12.246 7.689 4.745 1.00 83.88 84 THR A CA 1
ATOM 676 C C . THR A 1 84 ? 13.419 6.729 4.958 1.00 83.88 84 THR A C 1
ATOM 678 O O . THR A 1 84 ? 13.637 5.835 4.147 1.00 83.88 84 THR A O 1
ATOM 681 N N . GLY A 1 85 ? 14.129 6.840 6.089 1.00 83.12 85 GLY A N 1
ATOM 682 C CA . GLY A 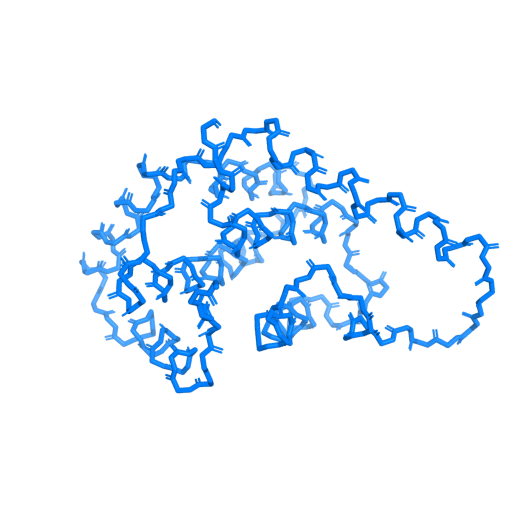1 85 ? 15.212 5.917 6.445 1.00 83.12 85 GLY A CA 1
ATOM 683 C C . GLY A 1 85 ? 14.736 4.472 6.615 1.00 83.12 85 GLY A C 1
ATOM 684 O O . GLY A 1 85 ? 15.440 3.539 6.232 1.00 83.12 85 GLY A O 1
ATOM 685 N N . GLN A 1 86 ? 13.517 4.269 7.119 1.00 82.44 86 GLN A N 1
ATOM 686 C CA . GLN A 1 86 ? 12.911 2.945 7.212 1.00 82.44 86 GLN A CA 1
ATOM 687 C C . GLN A 1 86 ? 12.496 2.396 5.846 1.00 82.44 86 GLN A C 1
ATOM 689 O O . GLN A 1 86 ? 12.733 1.217 5.582 1.00 82.44 86 GLN A O 1
ATOM 694 N N . VAL A 1 87 ? 11.952 3.239 4.962 1.00 82.50 87 VAL A N 1
ATOM 695 C CA . VAL A 1 87 ? 11.677 2.856 3.567 1.00 82.50 87 VAL A CA 1
ATOM 696 C C . VAL A 1 87 ? 12.970 2.410 2.883 1.00 82.50 87 VAL A C 1
ATOM 698 O O . VAL A 1 87 ? 13.026 1.306 2.349 1.00 82.50 87 VAL A O 1
ATOM 701 N N . VAL A 1 88 ? 14.041 3.203 2.986 1.00 79.81 88 VAL A N 1
ATOM 702 C CA . VAL A 1 88 ? 15.358 2.873 2.413 1.00 79.81 88 VAL A CA 1
ATOM 703 C C . VAL A 1 88 ? 15.93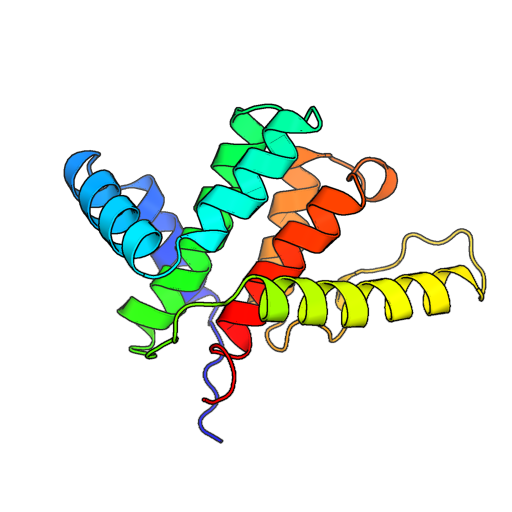0 1.587 3.012 1.00 79.81 88 VAL A C 1
ATOM 705 O O . VAL A 1 88 ? 16.434 0.744 2.277 1.00 79.81 88 VAL A O 1
ATOM 708 N N . LYS A 1 89 ? 15.820 1.377 4.329 1.00 79.56 89 LYS A N 1
ATOM 709 C CA . LYS A 1 89 ? 16.266 0.132 4.975 1.00 79.56 89 LYS A CA 1
ATOM 710 C C . LYS A 1 89 ? 15.512 -1.090 4.441 1.00 79.56 89 LYS A C 1
ATOM 712 O O . LYS A 1 89 ? 16.138 -2.115 4.175 1.00 79.56 89 LYS A O 1
ATOM 717 N N . ASN A 1 90 ? 14.194 -0.979 4.271 1.00 79.81 90 ASN A N 1
ATOM 718 C CA . ASN A 1 90 ? 13.369 -2.048 3.708 1.00 79.81 90 ASN A CA 1
ATOM 719 C C . ASN A 1 90 ? 13.750 -2.334 2.248 1.00 79.81 90 ASN A C 1
ATOM 721 O O . ASN A 1 90 ? 13.862 -3.500 1.874 1.00 79.81 90 ASN A O 1
ATOM 725 N N . ILE A 1 91 ? 13.999 -1.283 1.456 1.00 72.56 91 ILE A N 1
ATOM 726 C CA . ILE A 1 91 ? 14.472 -1.386 0.069 1.00 72.56 91 ILE A CA 1
ATOM 727 C C . ILE A 1 91 ? 15.831 -2.081 0.011 1.00 72.56 91 ILE A C 1
ATOM 729 O O . ILE A 1 91 ? 15.977 -3.048 -0.725 1.00 72.56 91 ILE A O 1
ATOM 733 N N . ASN A 1 92 ? 16.809 -1.648 0.807 1.00 66.56 92 ASN A N 1
ATOM 734 C CA . ASN A 1 92 ? 18.158 -2.218 0.791 1.00 66.56 92 ASN A CA 1
ATOM 735 C C . ASN A 1 92 ? 18.158 -3.703 1.175 1.00 66.56 92 ASN A C 1
ATOM 737 O O . ASN A 1 92 ? 18.844 -4.499 0.538 1.00 66.56 92 ASN A O 1
ATOM 741 N N . GLY A 1 93 ? 17.348 -4.093 2.167 1.00 62.16 93 GLY A N 1
ATOM 742 C CA . GLY A 1 93 ? 17.185 -5.502 2.540 1.00 62.16 93 GLY A CA 1
ATOM 743 C C . GLY A 1 93 ? 16.586 -6.366 1.423 1.00 62.16 93 GLY A C 1
ATOM 744 O O . GLY A 1 93 ? 16.863 -7.560 1.359 1.00 62.16 93 GLY A O 1
ATOM 745 N N . PHE A 1 94 ? 15.800 -5.771 0.525 1.00 65.31 94 PHE A N 1
ATOM 746 C CA . PHE A 1 94 ? 15.234 -6.442 -0.644 1.00 65.31 94 PHE A CA 1
ATOM 747 C C . PHE A 1 94 ? 16.175 -6.403 -1.862 1.00 65.31 94 PHE A C 1
ATOM 749 O O . PHE A 1 94 ? 16.315 -7.402 -2.563 1.00 65.31 94 PHE A O 1
ATOM 756 N N . GLY A 1 95 ? 16.879 -5.290 -2.086 1.00 58.03 95 GLY A N 1
ATOM 757 C CA . GLY A 1 95 ? 17.870 -5.128 -3.153 1.00 58.03 95 GLY A CA 1
ATOM 758 C C . GLY A 1 95 ? 19.030 -6.115 -3.027 1.00 58.03 95 GLY A C 1
ATOM 759 O O . GLY A 1 95 ? 19.345 -6.797 -3.995 1.00 58.03 95 GLY A O 1
ATOM 760 N N . GLN A 1 96 ? 19.570 -6.297 -1.817 1.00 54.03 96 GLN A N 1
ATOM 761 C CA . GLN A 1 96 ? 20.608 -7.301 -1.532 1.00 54.03 96 GLN A CA 1
ATOM 762 C C . GLN A 1 96 ? 20.131 -8.738 -1.804 1.00 54.03 96 GLN A C 1
ATOM 764 O O . GLN A 1 96 ? 20.916 -9.596 -2.198 1.00 54.03 96 GLN A O 1
ATOM 769 N N . PHE A 1 97 ? 18.834 -9.0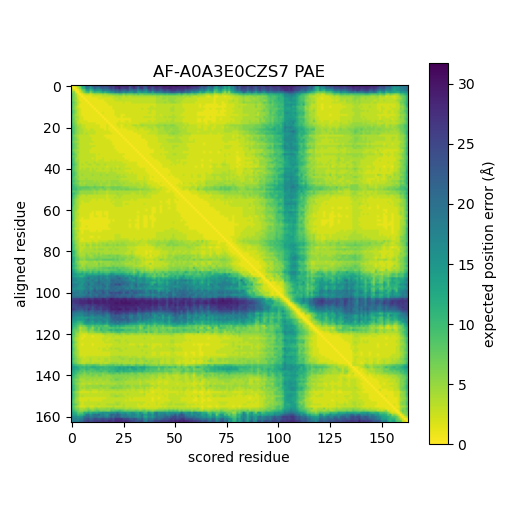02 -1.626 1.00 54.22 97 PHE A N 1
ATOM 770 C CA . PHE A 1 97 ? 18.229 -10.304 -1.895 1.00 54.22 97 PHE A CA 1
ATOM 771 C C . PHE A 1 97 ? 18.014 -10.544 -3.400 1.00 54.22 97 PHE A C 1
ATOM 773 O O . PHE A 1 97 ? 18.298 -11.634 -3.890 1.00 54.22 97 PHE A O 1
ATOM 780 N N . ILE A 1 98 ? 17.581 -9.523 -4.151 1.00 56.56 98 ILE A N 1
ATOM 781 C CA . ILE A 1 98 ? 17.509 -9.578 -5.620 1.00 56.56 98 ILE A CA 1
ATOM 782 C C . ILE A 1 98 ? 18.905 -9.713 -6.237 1.00 56.56 98 ILE A C 1
ATOM 784 O O . ILE A 1 98 ? 19.079 -10.462 -7.194 1.00 56.56 98 ILE A O 1
ATOM 788 N N . GLU A 1 99 ? 19.907 -9.010 -5.715 1.00 53.59 99 GLU A N 1
ATOM 789 C CA . GLU A 1 99 ? 21.297 -9.142 -6.166 1.00 53.59 99 GLU A CA 1
ATOM 790 C C . GLU A 1 99 ? 21.847 -10.546 -5.905 1.00 53.59 99 GLU A C 1
ATOM 792 O O . GLU A 1 99 ? 22.435 -11.130 -6.810 1.00 53.59 99 GLU A O 1
ATOM 797 N N . TYR A 1 100 ? 21.582 -11.119 -4.727 1.00 46.94 100 TYR A N 1
ATOM 798 C CA . TYR A 1 100 ? 21.908 -12.512 -4.410 1.00 46.94 100 TYR A CA 1
ATOM 799 C C . TYR A 1 100 ? 21.225 -13.501 -5.372 1.00 46.94 100 TYR A C 1
ATOM 801 O O . TYR A 1 100 ? 21.876 -14.400 -5.895 1.00 46.94 100 TYR A O 1
ATOM 809 N N . TYR A 1 101 ? 19.941 -13.293 -5.682 1.00 45.50 101 TYR A N 1
ATOM 810 C CA . TYR A 1 101 ? 19.190 -14.137 -6.620 1.00 45.50 101 TYR A CA 1
ATOM 811 C C . TYR A 1 101 ? 19.692 -14.012 -8.068 1.00 45.50 101 TYR A C 1
ATOM 813 O O . TYR A 1 101 ? 19.796 -14.998 -8.788 1.00 45.50 101 TYR A O 1
ATOM 821 N N . ASN A 1 102 ? 20.069 -12.806 -8.497 1.00 51.81 102 ASN A N 1
ATOM 822 C CA . ASN A 1 102 ? 20.619 -12.571 -9.834 1.00 51.81 102 ASN A CA 1
ATOM 823 C C . ASN A 1 102 ? 22.054 -13.104 -10.005 1.00 51.81 102 ASN A C 1
ATOM 825 O O . ASN A 1 102 ? 22.533 -13.186 -11.136 1.00 51.81 102 ASN A O 1
ATOM 829 N N . GLN A 1 103 ? 22.752 -13.443 -8.915 1.00 50.94 103 GLN A N 1
ATOM 830 C CA . GLN A 1 103 ? 24.101 -14.017 -8.957 1.00 50.94 103 GLN A CA 1
ATOM 831 C C . GLN A 1 103 ? 24.105 -15.544 -9.158 1.00 50.94 103 GLN A C 1
ATOM 833 O O . GLN A 1 103 ? 25.122 -16.082 -9.597 1.00 50.94 103 GLN A O 1
ATOM 838 N N . GLU A 1 104 ? 22.980 -16.243 -8.957 1.00 45.81 104 GLU A N 1
ATOM 839 C CA . GLU A 1 104 ? 22.850 -17.683 -9.222 1.00 45.81 104 GLU A CA 1
ATOM 840 C C . GLU A 1 104 ? 21.63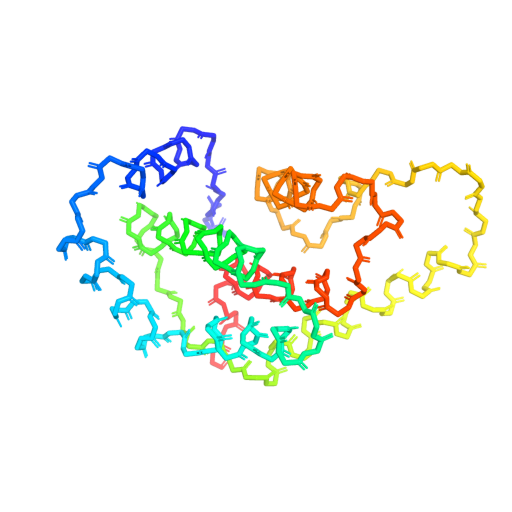8 -17.998 -10.124 1.00 45.81 104 GLU A C 1
ATOM 842 O O . GLU A 1 104 ? 20.513 -18.087 -9.662 1.00 45.81 104 GLU A O 1
ATOM 847 N N . LYS A 1 105 ? 21.909 -18.191 -11.428 1.00 47.09 105 LYS A N 1
ATOM 848 C CA . LYS A 1 105 ? 21.128 -18.921 -12.462 1.00 47.09 105 LYS A CA 1
ATOM 849 C C . LYS A 1 105 ? 19.577 -18.922 -12.390 1.00 47.09 105 LYS A C 1
ATOM 851 O O . LYS A 1 105 ? 18.994 -19.578 -11.539 1.00 47.09 105 LYS A O 1
ATOM 856 N N . SER A 1 106 ? 18.917 -18.517 -13.482 1.00 41.47 106 SER A N 1
ATOM 857 C CA . SER A 1 106 ? 18.278 -19.436 -14.465 1.00 41.47 106 SER A CA 1
ATOM 858 C C . SER A 1 106 ? 17.144 -18.774 -15.266 1.00 41.47 106 SER A C 1
ATOM 860 O O . SER A 1 106 ? 16.520 -17.819 -14.818 1.00 41.47 106 SER A O 1
ATOM 862 N N . ASP A 1 107 ? 16.904 -19.315 -16.462 1.00 43.69 107 ASP A N 1
ATOM 863 C CA . ASP A 1 107 ? 15.885 -18.948 -17.458 1.00 43.69 107 ASP A CA 1
ATOM 864 C C . ASP A 1 107 ? 14.419 -19.205 -17.037 1.00 43.69 107 ASP A C 1
ATOM 866 O O . ASP A 1 107 ? 13.532 -19.216 -17.890 1.00 43.69 107 ASP A O 1
ATOM 870 N N . ASP A 1 108 ? 14.124 -19.389 -15.750 1.00 46.62 108 ASP A N 1
ATOM 871 C CA . ASP A 1 108 ? 12.761 -19.641 -15.278 1.00 46.62 108 ASP A CA 1
ATOM 872 C C . ASP A 1 108 ? 12.146 -18.408 -14.611 1.00 46.62 108 ASP A C 1
ATOM 874 O O . ASP A 1 108 ? 12.787 -17.679 -13.852 1.00 46.62 108 ASP A O 1
ATOM 878 N N . SER A 1 109 ? 10.861 -18.176 -14.902 1.00 42.84 109 SER A N 1
ATOM 879 C CA . SER A 1 109 ? 10.069 -17.125 -14.267 1.00 42.84 109 SER A CA 1
ATOM 880 C C . SER A 1 109 ? 10.040 -17.360 -12.760 1.00 42.84 109 SER A C 1
ATOM 882 O O . SER A 1 109 ? 9.368 -18.274 -12.276 1.00 42.84 109 SER A O 1
ATOM 884 N N . SER A 1 110 ? 10.779 -16.544 -12.022 1.00 47.72 110 SER A N 1
ATOM 885 C CA . SER A 1 110 ? 10.875 -16.652 -10.578 1.00 47.72 110 SER A CA 1
ATOM 886 C C . SER A 1 110 ? 9.532 -16.319 -9.933 1.00 47.72 110 SER A C 1
ATOM 888 O O . SER A 1 110 ? 9.007 -15.210 -10.046 1.00 47.72 110 SER A O 1
ATOM 890 N N . ASP A 1 111 ? 8.955 -17.318 -9.264 1.00 50.00 111 ASP A N 1
ATOM 891 C CA . ASP A 1 111 ? 7.753 -17.150 -8.461 1.00 50.00 111 ASP A CA 1
ATOM 892 C C . ASP A 1 111 ? 8.075 -16.259 -7.252 1.00 50.00 111 ASP A C 1
ATOM 894 O O . ASP A 1 111 ? 8.681 -16.689 -6.265 1.00 50.00 111 ASP A O 1
ATOM 898 N N . LEU A 1 112 ? 7.663 -14.991 -7.341 1.00 49.22 112 LEU A N 1
ATOM 899 C CA . LEU A 1 112 ? 7.842 -13.977 -6.299 1.00 49.22 112 LEU A CA 1
ATOM 900 C C . LEU A 1 112 ? 7.209 -14.392 -4.957 1.00 49.22 112 LEU A C 1
ATOM 902 O O . LEU A 1 112 ? 7.582 -13.838 -3.922 1.00 49.22 112 LEU A O 1
ATOM 906 N N . SER A 1 113 ? 6.310 -15.386 -4.943 1.00 48.06 113 SER A N 1
ATOM 907 C CA . SER A 1 113 ? 5.698 -15.944 -3.733 1.00 48.06 113 SER A CA 1
ATOM 908 C C . SER A 1 113 ? 6.706 -16.623 -2.791 1.00 48.06 113 SER A C 1
ATOM 910 O O . SER A 1 113 ? 6.475 -16.681 -1.582 1.00 48.06 113 SER A O 1
ATOM 912 N N . GLN A 1 114 ? 7.854 -17.087 -3.307 1.00 49.84 114 GLN A N 1
ATOM 913 C CA . GLN A 1 114 ? 8.913 -17.716 -2.503 1.00 49.84 114 GLN A CA 1
ATOM 914 C C . GLN A 1 114 ? 9.725 -16.705 -1.685 1.00 49.84 114 GLN A C 1
ATOM 916 O O . GLN A 1 114 ? 10.448 -17.067 -0.748 1.00 49.84 114 GLN A O 1
ATOM 921 N N . ILE A 1 115 ? 9.590 -15.422 -2.012 1.00 55.16 115 ILE A N 1
ATOM 922 C CA . ILE A 1 115 ? 10.265 -14.341 -1.321 1.00 55.16 115 ILE A CA 1
ATOM 923 C C . ILE A 1 115 ? 9.482 -14.055 -0.035 1.00 55.16 115 ILE A C 1
ATOM 925 O O . ILE A 1 115 ? 8.527 -13.282 -0.025 1.00 55.16 115 ILE A O 1
ATOM 929 N N . LYS A 1 116 ? 9.921 -14.638 1.090 1.00 61.94 116 LYS A N 1
ATOM 930 C CA . LYS A 1 116 ? 9.389 -14.389 2.454 1.00 61.94 116 LYS A CA 1
ATOM 931 C C . LYS A 1 116 ? 9.666 -12.962 2.970 1.00 61.94 116 LYS A C 1
ATOM 933 O O . LYS A 1 116 ? 9.897 -12.747 4.162 1.00 61.94 116 LYS A O 1
ATOM 938 N N . PHE A 1 117 ? 9.721 -11.984 2.069 1.00 68.62 117 PHE A N 1
ATOM 939 C CA . PHE A 1 117 ? 9.949 -10.581 2.374 1.00 68.62 117 PHE A CA 1
ATOM 940 C C . PHE A 1 117 ? 8.736 -9.989 3.080 1.00 68.62 117 PHE A C 1
ATOM 942 O O . PHE A 1 117 ? 8.894 -9.400 4.148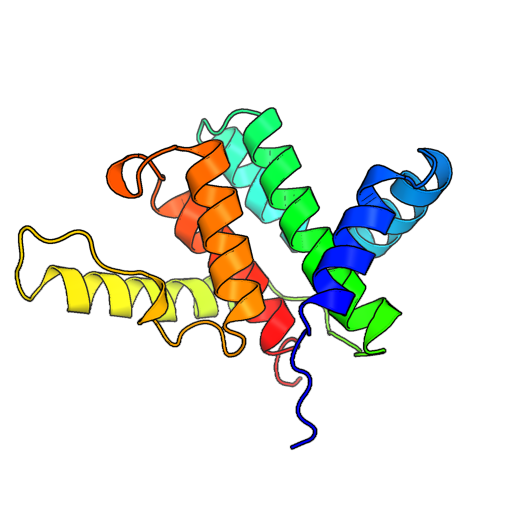 1.00 68.62 117 PHE A O 1
ATOM 949 N N . LEU A 1 118 ? 7.532 -10.208 2.555 1.00 73.12 118 LEU A N 1
ATOM 950 C CA . LEU A 1 118 ? 6.303 -9.953 3.297 1.00 73.12 118 LEU A CA 1
ATOM 951 C C . LEU A 1 118 ? 5.986 -11.166 4.184 1.00 73.12 118 LEU A C 1
ATOM 953 O O . LEU A 1 118 ? 6.212 -12.315 3.803 1.00 73.12 118 LEU A O 1
ATOM 957 N N . ARG A 1 119 ? 5.541 -10.906 5.416 1.00 74.00 119 ARG A N 1
ATOM 958 C CA . ARG A 1 119 ? 5.127 -11.942 6.373 1.00 74.00 119 ARG A CA 1
ATOM 959 C C . ARG A 1 119 ? 3.791 -12.552 5.959 1.00 74.00 119 ARG A C 1
ATOM 961 O O . ARG A 1 119 ? 3.528 -13.705 6.311 1.00 74.00 119 ARG A O 1
ATOM 968 N N . ASP A 1 120 ? 2.950 -11.780 5.277 1.00 80.19 120 ASP A N 1
ATOM 969 C CA . ASP A 1 120 ? 1.632 -12.207 4.854 1.00 80.19 120 ASP A CA 1
ATOM 970 C C . ASP A 1 120 ? 1.594 -12.562 3.365 1.00 80.19 120 ASP A C 1
ATOM 972 O O . ASP A 1 120 ? 1.781 -11.721 2.485 1.00 80.19 120 ASP A O 1
ATOM 976 N N . GLN A 1 121 ? 1.298 -13.832 3.085 1.00 80.31 121 GLN A N 1
ATOM 977 C CA . GLN A 1 121 ? 1.142 -14.329 1.723 1.00 80.31 121 GLN A CA 1
ATOM 978 C C . GLN A 1 121 ? -0.015 -13.637 0.993 1.00 80.31 121 GLN A C 1
ATOM 980 O O . GLN A 1 121 ? 0.054 -13.459 -0.218 1.00 80.31 121 GLN A O 1
ATOM 985 N N . ILE A 1 122 ? -1.067 -13.229 1.709 1.00 86.56 122 ILE A N 1
ATOM 986 C CA . ILE A 1 122 ? -2.215 -12.537 1.113 1.00 86.56 122 ILE A CA 1
ATOM 987 C C . ILE A 1 122 ? -1.797 -11.145 0.640 1.00 86.56 122 ILE A C 1
ATOM 989 O O . ILE A 1 122 ? -2.138 -10.753 -0.473 1.00 86.56 122 ILE A O 1
ATOM 993 N N . VAL A 1 123 ? -0.999 -10.428 1.437 1.00 87.12 123 VAL A N 1
ATOM 994 C CA . VAL A 1 123 ? -0.464 -9.111 1.054 1.00 87.12 123 VAL A CA 1
ATOM 995 C C . VAL A 1 123 ? 0.513 -9.244 -0.107 1.00 87.12 123 VAL A C 1
ATOM 997 O O . VAL A 1 123 ? 0.459 -8.446 -1.039 1.00 87.12 123 VAL A O 1
ATOM 1000 N N . LEU A 1 124 ? 1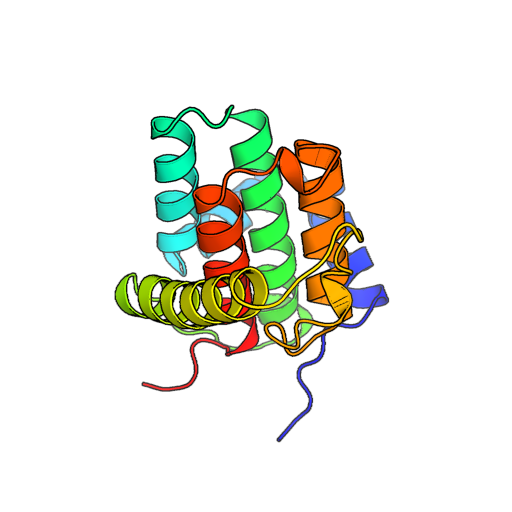.369 -10.269 -0.088 1.00 83.19 124 LEU A N 1
ATOM 1001 C CA . LEU A 1 124 ? 2.294 -10.542 -1.186 1.00 83.19 124 LEU A CA 1
ATOM 1002 C C . LEU A 1 124 ? 1.561 -10.854 -2.491 1.00 83.19 124 LEU A C 1
ATOM 1004 O O . LEU A 1 124 ? 1.861 -10.243 -3.513 1.00 83.19 124 LEU A O 1
ATOM 1008 N N . ASN A 1 125 ? 0.580 -11.754 -2.459 1.00 83.88 125 ASN A N 1
ATOM 1009 C CA . ASN A 1 125 ? -0.196 -12.113 -3.643 1.00 83.88 125 ASN A CA 1
ATOM 1010 C C . ASN A 1 125 ? -0.952 -10.898 -4.192 1.00 83.88 125 ASN A C 1
ATOM 1012 O O . ASN A 1 125 ? -0.872 -10.625 -5.385 1.00 83.88 125 ASN A O 1
ATOM 1016 N N . PHE A 1 126 ? -1.590 -10.112 -3.320 1.00 89.00 126 PHE A N 1
ATOM 1017 C CA . PHE A 1 126 ? -2.250 -8.870 -3.720 1.00 89.00 126 PHE A CA 1
ATOM 1018 C C . PHE A 1 126 ? -1.270 -7.867 -4.346 1.00 89.00 126 PHE A C 1
ATOM 1020 O O . PHE A 1 126 ? -1.569 -7.244 -5.362 1.00 89.00 126 PHE A O 1
ATOM 1027 N N . ALA A 1 127 ? -0.066 -7.733 -3.784 1.00 86.38 127 ALA A N 1
ATOM 1028 C CA . ALA A 1 127 ? 0.967 -6.864 -4.330 1.00 86.38 127 ALA A CA 1
ATOM 1029 C C . ALA A 1 127 ? 1.429 -7.314 -5.724 1.00 86.38 127 ALA A C 1
ATOM 1031 O O . ALA A 1 127 ? 1.553 -6.475 -6.617 1.00 86.38 127 ALA A O 1
ATOM 1032 N N . VAL A 1 128 ? 1.646 -8.617 -5.922 1.00 82.12 128 VAL A N 1
ATOM 1033 C CA . VAL A 1 128 ? 2.031 -9.186 -7.222 1.00 82.12 128 VAL A CA 1
ATOM 1034 C C . VAL A 1 128 ? 0.910 -9.023 -8.246 1.00 82.12 128 VAL A C 1
ATOM 1036 O O . VAL A 1 128 ? 1.183 -8.607 -9.367 1.00 82.12 128 VAL A O 1
ATOM 1039 N N . GLU A 1 129 ? -0.346 -9.278 -7.875 1.00 84.75 129 GLU A N 1
ATOM 1040 C CA . GLU A 1 129 ? -1.504 -9.070 -8.753 1.00 84.75 129 GLU A CA 1
ATOM 1041 C C . GLU A 1 129 ? -1.631 -7.607 -9.192 1.00 84.75 129 GLU A C 1
ATOM 1043 O O . GLU A 1 129 ? -1.817 -7.338 -10.381 1.00 84.75 129 GLU A O 1
ATOM 1048 N N . THR A 1 130 ? -1.458 -6.657 -8.267 1.00 87.75 130 THR A N 1
ATOM 1049 C CA . THR A 1 130 ? -1.443 -5.221 -8.581 1.00 87.75 130 THR A CA 1
ATOM 1050 C C . THR A 1 130 ? -0.331 -4.882 -9.574 1.00 87.75 130 THR A C 1
ATOM 1052 O O . THR A 1 130 ? -0.585 -4.219 -10.579 1.00 87.75 130 THR A O 1
ATOM 1055 N N . LEU A 1 131 ? 0.891 -5.373 -9.354 1.00 83.38 131 LEU A N 1
ATOM 1056 C CA . LEU A 1 131 ? 2.013 -5.126 -10.263 1.00 83.38 131 LEU A CA 1
ATOM 1057 C C . LEU A 1 131 ? 1.803 -5.778 -11.640 1.00 83.38 131 LEU A C 1
ATOM 1059 O O . LEU A 1 131 ? 2.050 -5.141 -12.663 1.00 83.38 131 LEU A O 1
ATOM 1063 N N . HIS A 1 132 ? 1.296 -7.010 -11.694 1.00 80.88 132 HIS A N 1
ATOM 1064 C CA . HIS A 1 132 ? 0.963 -7.677 -12.954 1.00 80.88 132 HIS A CA 1
ATOM 1065 C C . HIS A 1 132 ? -0.151 -6.959 -13.715 1.00 80.88 132 HIS A C 1
ATOM 1067 O O . HIS A 1 132 ? -0.070 -6.825 -14.933 1.00 80.88 132 HIS A O 1
ATOM 1073 N N . LYS A 1 133 ? -1.172 -6.440 -13.028 1.00 86.44 133 LYS A N 1
ATOM 1074 C CA . LYS A 1 133 ? -2.234 -5.655 -13.671 1.00 86.44 133 LYS A CA 1
ATOM 1075 C C . LYS A 1 133 ? -1.684 -4.384 -14.327 1.00 86.44 133 LYS A C 1
ATOM 1077 O O . LYS A 1 133 ? -2.162 -4.006 -15.392 1.00 86.44 133 LYS A O 1
ATOM 1082 N N . LEU A 1 134 ? -0.704 -3.737 -13.697 1.00 85.75 134 LEU A N 1
ATOM 1083 C CA . LEU A 1 134 ? -0.137 -2.473 -14.172 1.00 85.75 134 LEU A CA 1
ATOM 1084 C C . LEU A 1 134 ? 0.906 -2.652 -15.280 1.00 85.75 134 LEU A C 1
ATOM 1086 O O . LEU A 1 134 ? 0.903 -1.902 -16.250 1.00 85.75 134 LEU A O 1
ATOM 1090 N N . PHE A 1 135 ? 1.777 -3.653 -15.165 1.00 80.75 135 PHE A N 1
ATOM 1091 C CA . PHE A 1 135 ? 2.945 -3.799 -16.048 1.00 80.75 135 PHE A CA 1
ATOM 1092 C C . PHE A 1 135 ? 2.918 -5.077 -16.903 1.00 80.75 135 PHE A C 1
ATOM 1094 O O . PHE A 1 135 ? 3.792 -5.306 -17.748 1.00 80.75 135 PHE A O 1
ATOM 1101 N N . GLY A 1 136 ? 1.911 -5.929 -16.708 1.00 77.81 136 GLY A N 1
ATOM 1102 C CA . GLY A 1 136 ? 1.799 -7.236 -17.344 1.00 77.81 136 GLY A CA 1
ATOM 1103 C C . GLY A 1 136 ? 2.788 -8.230 -16.743 1.00 77.81 136 GLY A C 1
ATOM 1104 O O . GLY A 1 136 ? 2.505 -8.888 -15.749 1.00 77.81 136 GLY A O 1
ATOM 1105 N N . TYR A 1 137 ? 3.958 -8.350 -17.366 1.00 67.62 137 TYR A N 1
ATOM 1106 C CA . TYR A 1 137 ? 4.979 -9.329 -16.991 1.00 67.62 137 TYR A CA 1
ATOM 1107 C C . TYR A 1 137 ? 6.016 -8.736 -16.036 1.00 67.62 137 TYR A C 1
ATOM 1109 O O . TYR A 1 137 ? 6.396 -7.577 -16.182 1.00 67.62 137 TYR A O 1
ATOM 1117 N N . VAL A 1 138 ? 6.569 -9.568 -15.144 1.00 63.50 138 VAL A N 1
ATOM 1118 C CA . VAL A 1 138 ? 7.588 -9.168 -14.149 1.00 63.50 138 VAL A CA 1
ATOM 1119 C C . VAL A 1 138 ? 8.751 -8.383 -14.767 1.00 63.50 138 VAL A C 1
ATOM 1121 O O . VAL A 1 138 ? 9.179 -7.374 -14.218 1.00 63.50 138 VAL A O 1
ATOM 1124 N N . LYS A 1 139 ? 9.218 -8.793 -15.952 1.00 64.19 139 LYS A N 1
ATOM 1125 C CA . LYS A 1 139 ? 10.329 -8.144 -16.672 1.00 64.19 139 LYS A CA 1
ATOM 1126 C C . LYS A 1 139 ? 10.070 -6.686 -17.083 1.00 64.19 139 LYS A C 1
ATOM 1128 O O . LYS A 1 139 ? 11.016 -5.983 -17.416 1.00 64.19 139 LYS A O 1
ATOM 1133 N N . ASN A 1 140 ? 8.810 -6.255 -17.100 1.00 70.69 140 ASN A N 1
ATOM 1134 C CA . ASN A 1 140 ? 8.413 -4.903 -17.487 1.00 70.69 140 ASN A CA 1
ATOM 1135 C C . ASN A 1 140 ? 8.280 -3.962 -16.282 1.00 70.69 140 ASN A C 1
ATOM 1137 O O . ASN A 1 140 ? 8.064 -2.769 -16.477 1.00 70.69 140 ASN A O 1
ATOM 1141 N N . ILE A 1 141 ? 8.357 -4.479 -15.053 1.00 74.19 141 ILE A N 1
ATOM 1142 C CA . ILE A 1 141 ? 8.199 -3.671 -13.845 1.00 74.19 141 ILE A CA 1
ATOM 1143 C C . ILE A 1 141 ? 9.529 -2.954 -13.570 1.00 74.19 141 ILE A C 1
ATOM 1145 O O . ILE A 1 141 ? 10.545 -3.628 -13.369 1.00 74.19 141 ILE A O 1
ATOM 1149 N N . PRO A 1 142 ? 9.563 -1.609 -13.508 1.00 79.69 142 PRO A N 1
ATOM 1150 C CA . PRO A 1 142 ? 10.771 -0.898 -13.108 1.00 79.69 142 PRO A CA 1
ATOM 1151 C C . PRO A 1 142 ? 11.211 -1.313 -11.697 1.00 79.69 142 PRO A C 1
ATOM 1153 O O . PRO A 1 142 ? 10.387 -1.525 -10.797 1.00 79.69 142 PRO A O 1
ATOM 1156 N N . LYS A 1 143 ? 12.524 -1.424 -11.479 1.00 77.38 143 LYS A N 1
ATOM 1157 C CA . LYS A 1 143 ? 13.069 -1.868 -10.185 1.00 77.38 143 LYS A CA 1
ATOM 1158 C C . LYS A 1 143 ? 12.682 -0.904 -9.070 1.00 77.38 143 LYS A C 1
ATOM 1160 O O . LYS A 1 143 ? 12.288 -1.335 -7.994 1.00 77.38 143 LYS A O 1
ATOM 1165 N N . GLU A 1 144 ? 12.718 0.387 -9.358 1.00 80.12 144 GLU A N 1
ATOM 1166 C CA . GLU A 1 144 ? 12.361 1.484 -8.465 1.00 80.12 144 GLU A CA 1
ATOM 1167 C C . GLU A 1 144 ? 10.904 1.376 -8.007 1.00 80.12 144 GLU A C 1
ATOM 1169 O O . GLU A 1 144 ? 10.617 1.564 -6.825 1.00 80.12 144 GLU A O 1
ATOM 1174 N N . VAL A 1 145 ? 9.998 0.993 -8.916 1.00 81.62 145 VAL A N 1
ATOM 1175 C CA . VAL A 1 145 ? 8.584 0.744 -8.599 1.00 81.62 145 VAL A CA 1
ATOM 1176 C C . VAL A 1 145 ? 8.461 -0.434 -7.644 1.00 81.62 145 VAL A C 1
ATOM 1178 O O . VAL A 1 145 ? 7.832 -0.311 -6.596 1.00 81.62 145 VAL A O 1
ATOM 1181 N N . THR A 1 146 ? 9.110 -1.554 -7.968 1.00 76.50 146 THR A N 1
ATOM 1182 C CA . THR A 1 146 ? 9.097 -2.761 -7.128 1.00 76.50 146 THR A CA 1
ATOM 1183 C C . THR A 1 146 ? 9.639 -2.458 -5.729 1.00 76.50 146 THR A C 1
ATOM 1185 O O . THR A 1 146 ? 9.022 -2.812 -4.726 1.00 76.50 146 THR A O 1
ATOM 1188 N N . PHE A 1 147 ? 10.767 -1.754 -5.655 1.00 80.06 147 PHE A N 1
ATOM 1189 C CA . PHE A 1 147 ? 11.440 -1.386 -4.415 1.00 80.06 147 PHE A CA 1
ATOM 1190 C C . PHE A 1 147 ? 10.619 -0.423 -3.568 1.00 80.06 147 PHE A C 1
ATOM 1192 O O . PHE A 1 147 ? 10.368 -0.712 -2.398 1.00 80.06 147 PHE A O 1
ATOM 1199 N N . GLY A 1 148 ? 10.178 0.697 -4.141 1.00 84.69 148 GLY A N 1
ATOM 1200 C CA . GLY A 1 148 ? 9.380 1.689 -3.425 1.00 84.69 148 GLY A CA 1
ATOM 1201 C C . GLY A 1 148 ? 8.090 1.079 -2.887 1.00 84.69 148 GLY A C 1
ATOM 1202 O O . GLY A 1 148 ? 7.807 1.172 -1.693 1.00 84.69 148 GLY A O 1
ATOM 1203 N N . TYR A 1 149 ? 7.351 0.376 -3.743 1.00 88.44 149 TYR A N 1
ATOM 1204 C CA . TYR A 1 149 ? 6.068 -0.218 -3.390 1.00 88.44 149 TYR A CA 1
ATOM 1205 C C . TYR A 1 149 ? 6.193 -1.318 -2.324 1.00 88.44 149 TYR A C 1
ATOM 1207 O O . TYR A 1 149 ? 5.547 -1.243 -1.275 1.00 88.44 149 TYR A O 1
ATOM 1215 N N . LEU A 1 150 ? 7.074 -2.306 -2.522 1.00 84.62 150 LEU A N 1
ATOM 1216 C CA . LEU A 1 150 ? 7.266 -3.377 -1.538 1.00 84.62 150 LEU A CA 1
ATOM 1217 C C . LEU A 1 150 ? 7.909 -2.857 -0.244 1.00 84.62 150 LEU A C 1
ATOM 1219 O O . LEU A 1 150 ? 7.560 -3.324 0.841 1.00 84.62 150 LEU A O 1
ATOM 1223 N N . GLY A 1 151 ? 8.796 -1.862 -0.324 1.00 85.75 151 GLY A N 1
ATOM 1224 C CA . GLY A 1 151 ? 9.401 -1.216 0.843 1.00 85.75 151 GLY A CA 1
ATOM 1225 C C . GLY A 1 151 ? 8.368 -0.551 1.759 1.00 85.75 151 GLY A C 1
ATOM 1226 O O . GLY A 1 151 ? 8.476 -0.658 2.988 1.00 85.75 151 GLY A O 1
ATOM 1227 N N . LEU A 1 152 ? 7.338 0.070 1.175 1.00 90.12 152 LEU A N 1
ATOM 1228 C CA . LEU A 1 152 ? 6.202 0.645 1.900 1.00 90.12 152 LEU A CA 1
ATOM 1229 C C . LEU A 1 152 ? 5.307 -0.432 2.522 1.00 90.12 152 LEU A C 1
ATOM 1231 O O . LEU A 1 152 ? 5.033 -0.369 3.724 1.00 90.12 152 LEU A O 1
ATOM 1235 N N . LEU A 1 153 ? 4.918 -1.456 1.754 1.00 90.56 153 LEU A N 1
ATOM 1236 C CA . LEU A 1 153 ? 4.112 -2.576 2.266 1.00 90.56 153 LEU A CA 1
ATOM 1237 C C . LEU A 1 153 ? 4.806 -3.295 3.427 1.00 90.56 153 LEU A C 1
ATOM 1239 O O . LEU A 1 153 ? 4.184 -3.598 4.447 1.00 90.56 153 LEU A O 1
ATOM 1243 N N . LYS A 1 154 ? 6.124 -3.483 3.328 1.00 86.69 154 LYS A N 1
ATOM 1244 C CA . LYS A 1 154 ? 6.939 -4.035 4.411 1.00 86.69 154 LYS A CA 1
ATOM 1245 C C . LYS A 1 154 ? 6.899 -3.163 5.663 1.00 86.69 154 LYS A C 1
ATOM 1247 O O . LYS A 1 154 ? 6.807 -3.698 6.768 1.00 86.69 154 LYS A O 1
ATOM 1252 N N . GLY A 1 155 ? 6.941 -1.839 5.505 1.00 86.56 155 GLY A N 1
ATOM 1253 C CA . GLY A 1 155 ? 6.796 -0.889 6.610 1.00 86.56 155 GLY A CA 1
ATOM 1254 C C . GLY A 1 155 ? 5.463 -1.056 7.341 1.00 86.56 155 GLY A C 1
ATOM 1255 O O . GLY A 1 155 ? 5.441 -1.121 8.572 1.00 86.56 155 GLY A O 1
ATOM 1256 N N . ILE A 1 156 ? 4.373 -1.226 6.589 1.00 88.25 156 ILE A N 1
ATOM 1257 C CA . ILE A 1 156 ? 3.025 -1.457 7.127 1.00 88.25 156 ILE A CA 1
ATOM 1258 C C . ILE A 1 156 ? 2.945 -2.795 7.882 1.00 88.25 156 ILE A C 1
ATOM 1260 O O . ILE A 1 156 ? 2.490 -2.854 9.033 1.00 88.25 156 ILE A O 1
ATOM 1264 N N . GLU A 1 157 ? 3.431 -3.881 7.279 1.00 81.94 157 GLU A N 1
ATOM 1265 C CA . GLU A 1 157 ? 3.392 -5.214 7.892 1.00 81.94 157 GLU A CA 1
ATOM 1266 C C . GLU A 1 157 ? 4.237 -5.309 9.160 1.00 81.94 157 GLU A C 1
ATOM 1268 O O . GLU A 1 157 ? 3.781 -5.820 10.190 1.00 81.94 157 GLU A O 1
ATOM 1273 N N . MET A 1 158 ? 5.453 -4.764 9.116 1.00 77.06 158 MET A N 1
ATOM 1274 C CA . MET A 1 158 ? 6.303 -4.643 10.299 1.00 77.06 158 MET A CA 1
ATOM 1275 C C . MET A 1 158 ? 5.700 -3.687 11.332 1.00 77.06 158 MET A C 1
ATOM 1277 O O . MET A 1 158 ? 6.190 -3.628 12.448 1.00 77.06 158 MET A O 1
ATOM 1281 N N . GLY A 1 159 ? 4.626 -2.964 10.994 1.00 67.25 159 GLY A N 1
ATOM 1282 C CA . GLY A 1 159 ? 3.981 -1.999 11.880 1.00 67.25 159 GLY A CA 1
ATOM 1283 C C . GLY A 1 159 ? 4.904 -0.861 12.269 1.00 67.25 159 GLY A C 1
ATOM 1284 O O . GLY A 1 159 ? 4.762 -0.360 13.374 1.00 67.25 159 GLY A O 1
ATOM 1285 N N . ALA A 1 160 ? 5.874 -0.547 11.406 1.00 56.53 160 ALA A N 1
ATOM 1286 C CA . ALA A 1 160 ? 7.085 0.184 11.739 1.00 56.53 160 ALA A CA 1
ATOM 1287 C C . ALA A 1 160 ? 7.669 -0.254 13.101 1.00 56.53 160 ALA A C 1
ATOM 1289 O O . ALA A 1 160 ? 7.612 0.477 14.082 1.00 56.53 160 ALA A O 1
ATOM 1290 N N . ASP A 1 161 ? 8.170 -1.497 13.143 1.00 49.38 161 ASP A N 1
ATOM 1291 C CA . ASP A 1 161 ? 8.671 -2.216 14.325 1.00 49.38 161 ASP A CA 1
ATOM 1292 C C . ASP A 1 161 ? 9.657 -1.366 15.167 1.00 49.38 161 ASP A C 1
ATOM 1294 O O . ASP A 1 161 ? 10.864 -1.350 14.916 1.00 49.38 161 ASP A O 1
ATOM 1298 N N . LYS A 1 162 ? 9.057 -0.753 16.201 1.00 41.56 162 LYS A N 1
ATOM 1299 C CA . LYS A 1 162 ? 9.566 -0.013 17.367 1.00 41.56 162 LYS A CA 1
ATOM 1300 C C . LYS A 1 162 ? 10.213 1.351 17.095 1.00 41.56 162 LYS A C 1
ATOM 1302 O O . LYS A 1 162 ? 11.069 1.506 16.233 1.00 41.56 162 LYS A O 1
ATOM 1307 N N . SER A 1 163 ? 9.797 2.319 17.911 1.00 35.62 163 SER A N 1
ATOM 1308 C CA . SER A 1 163 ? 10.649 3.398 18.416 1.00 35.62 163 SER A CA 1
ATOM 1309 C C . SER A 1 163 ? 12.104 2.969 18.618 1.00 35.62 163 SER A C 1
ATOM 1311 O O . SER A 1 163 ? 12.326 1.810 19.044 1.00 35.62 163 SER A O 1
#

pLDDT: mean 80.09, std 16.42, range [35.62, 97.0]

Foldseek 3Di:
DPPLEQDPVLLVVLVCCCVPDDPVVNVVLLVVCCVQAVLLLVLLVVVVVVPDDPVLSVLLSSLLSSLLCSVCPVVVAQFHHQDPVQLVVLLVVVVVVVVVVVVDDDPDQDDQLVVCSAVYSVSSVSLVVSQCVRQVGPVRRDSSNVSNSSSSSSSSRCSVVDD